Protein AF-A0A7C5RAL0-F1 (afdb_monomer_lite)

Secondary structure (DSSP, 8-state):
---------HHHHHTT-STTHHHHHHHHHHHHHHHHHHHHHH-TTS-HHHHHHHHHHHHHHHHHHHHHHHHHSPPP-------------

pLDDT: mean 72.03, std 16.34, range [35.62, 93.25]

Foldseek 3Di:
DDPPDDDPDVLCLCLPLDPCNVVVLVVVLVVLVVVLVVCVVVPPPDDPVNSVVVSVVVNVVSVVVNVVSNVVDPHPDPPPPPPPPPDDD

Sequence (89 aa):
MSMAATGISFLDFLSGNVPGGIWILLFALAATWFVLWFLYAFSHLIRLGKILRIGSAISVFLIGLYALIWLKFPPPEQRTRVLVIAQPE

Radius of gyration: 21.1 Å; chains: 1; bounding box: 58×35×56 Å

Structure (mmCIF, N/CA/C/O backbone):
data_AF-A0A7C5RAL0-F1
#
_entry.id   AF-A0A7C5RAL0-F1
#
loop_
_atom_site.group_PDB
_atom_site.id
_atom_site.type_symbol
_atom_site.label_atom_id
_atom_site.label_alt_id
_atom_site.label_comp_id
_atom_site.label_asym_id
_atom_site.label_entity_id
_atom_site.label_seq_id
_atom_site.pdbx_PDB_ins_code
_atom_site.Cartn_x
_atom_site.Cartn_y
_atom_site.Cartn_z
_atom_site.occupancy
_atom_site.B_iso_or_equiv
_atom_site.auth_seq_id
_atom_site.auth_comp_id
_atom_site.auth_asym_id
_atom_site.auth_atom_id
_atom_site.pdbx_PDB_model_num
ATOM 1 N N . MET A 1 1 ? 11.106 19.775 -35.802 1.00 40.16 1 MET A N 1
ATOM 2 C CA . MET A 1 1 ? 11.668 19.824 -34.435 1.00 40.16 1 MET A CA 1
ATOM 3 C C . MET A 1 1 ? 10.576 19.397 -33.466 1.00 40.16 1 MET A C 1
ATOM 5 O O . MET A 1 1 ? 9.754 20.210 -33.078 1.00 40.16 1 MET A O 1
ATOM 9 N N . SER A 1 2 ? 10.491 18.093 -33.199 1.00 35.62 2 SER A N 1
ATOM 10 C CA . SER A 1 2 ? 9.484 17.482 -32.326 1.00 35.62 2 SER A CA 1
ATOM 11 C C . SER A 1 2 ? 10.119 17.266 -30.959 1.00 35.62 2 SER A C 1
ATOM 13 O O . SER A 1 2 ? 11.150 16.600 -30.872 1.00 35.62 2 SER A O 1
ATOM 15 N N . MET A 1 3 ? 9.532 17.857 -29.920 1.00 38.75 3 MET A N 1
ATOM 16 C CA . MET A 1 3 ? 9.917 17.675 -28.521 1.00 38.75 3 MET A CA 1
ATOM 17 C C . MET A 1 3 ? 9.672 16.217 -28.101 1.00 38.75 3 MET A C 1
ATOM 19 O O . MET A 1 3 ? 8.623 15.877 -27.570 1.00 38.75 3 MET A O 1
ATOM 23 N N . ALA A 1 4 ? 10.631 15.338 -28.375 1.00 44.53 4 ALA A N 1
ATOM 24 C CA . ALA A 1 4 ? 10.674 13.969 -27.876 1.00 44.53 4 ALA A CA 1
ATOM 25 C C . ALA A 1 4 ? 11.921 13.832 -27.000 1.00 44.53 4 ALA A C 1
ATOM 27 O O . ALA A 1 4 ? 12.898 13.187 -27.367 1.00 44.53 4 ALA A O 1
ATOM 28 N N . ALA A 1 5 ? 11.921 14.523 -25.865 1.00 51.00 5 ALA A N 1
ATOM 29 C CA . ALA A 1 5 ? 12.973 14.394 -24.875 1.00 51.00 5 ALA A CA 1
ATOM 30 C C . ALA A 1 5 ? 12.343 14.363 -23.484 1.00 51.00 5 ALA A C 1
ATOM 32 O O . ALA A 1 5 ? 11.582 15.251 -23.112 1.00 51.00 5 ALA A O 1
ATOM 33 N N . THR A 1 6 ? 12.706 13.310 -22.752 1.00 50.84 6 THR A N 1
ATOM 34 C CA . THR A 1 6 ? 12.606 13.152 -21.296 1.00 50.84 6 THR A CA 1
ATOM 35 C C . THR A 1 6 ? 11.201 13.084 -20.707 1.00 50.84 6 THR A C 1
ATOM 37 O O . THR A 1 6 ? 10.645 14.069 -20.239 1.00 50.84 6 THR A O 1
ATOM 40 N N . GLY A 1 7 ? 10.666 11.872 -20.623 1.00 45.03 7 GLY A N 1
ATOM 41 C CA . GLY A 1 7 ? 9.542 11.587 -19.746 1.00 45.03 7 GLY A CA 1
ATOM 42 C C . GLY A 1 7 ? 9.457 10.096 -19.501 1.00 45.03 7 GLY A C 1
ATOM 43 O O . GLY A 1 7 ? 8.804 9.393 -20.261 1.00 45.03 7 GLY A O 1
ATOM 44 N N . ILE A 1 8 ? 10.102 9.606 -18.440 1.00 51.44 8 ILE A N 1
ATOM 45 C CA . ILE A 1 8 ? 9.564 8.417 -17.774 1.00 51.44 8 ILE A CA 1
ATOM 46 C C . ILE A 1 8 ? 8.136 8.826 -17.421 1.00 51.44 8 ILE A C 1
ATOM 48 O O . ILE A 1 8 ? 7.941 9.726 -16.601 1.00 51.44 8 ILE A O 1
ATOM 52 N N . SER A 1 9 ? 7.150 8.284 -18.131 1.00 59.06 9 SER A N 1
ATOM 53 C CA . SER A 1 9 ? 5.764 8.663 -17.892 1.00 59.06 9 SER A CA 1
ATOM 54 C C . SER A 1 9 ? 5.455 8.289 -16.447 1.00 59.06 9 SER A C 1
ATOM 56 O O . SER A 1 9 ? 5.823 7.207 -16.004 1.00 59.06 9 SER A O 1
ATOM 58 N N . PHE A 1 10 ? 4.794 9.153 -15.675 1.00 59.25 10 PHE A N 1
ATOM 59 C CA . PHE A 1 10 ? 4.414 8.837 -14.285 1.00 59.25 10 PHE A CA 1
ATOM 60 C C . PHE A 1 10 ? 3.678 7.481 -14.180 1.00 59.25 10 PHE A C 1
ATOM 62 O O . PHE A 1 10 ? 3.780 6.765 -13.188 1.00 59.25 10 PHE A O 1
ATOM 69 N N . LEU A 1 11 ? 3.009 7.100 -15.270 1.00 56.94 11 LEU A N 1
ATOM 70 C CA . LEU A 1 11 ? 2.387 5.800 -15.496 1.00 56.94 11 LEU A CA 1
ATOM 71 C C . LEU A 1 11 ? 3.377 4.618 -15.556 1.00 56.94 11 LEU A C 1
ATOM 73 O O . LEU A 1 11 ? 3.052 3.568 -15.015 1.00 56.94 11 LEU A O 1
ATOM 77 N N . ASP A 1 12 ? 4.573 4.783 -16.131 1.00 58.47 12 ASP A N 1
ATOM 78 C CA . ASP A 1 12 ? 5.650 3.776 -16.100 1.00 58.47 12 ASP A CA 1
ATOM 79 C C . ASP A 1 12 ? 6.245 3.610 -14.694 1.00 58.47 12 ASP A C 1
ATOM 81 O O . ASP A 1 12 ? 6.668 2.523 -14.302 1.00 58.47 12 ASP A O 1
ATOM 85 N N . PHE A 1 13 ? 6.271 4.679 -13.893 1.00 57.88 13 PHE A N 1
ATOM 86 C CA . PHE A 1 13 ? 6.697 4.572 -12.497 1.00 57.88 13 PHE A CA 1
ATOM 87 C C . PHE A 1 13 ? 5.652 3.823 -11.660 1.00 57.88 13 PHE A C 1
ATOM 89 O O . PHE A 1 13 ? 5.996 2.911 -10.911 1.00 57.88 13 PHE A O 1
ATOM 96 N N . LEU A 1 14 ? 4.368 4.156 -11.828 1.00 56.88 14 LEU A N 1
ATOM 97 C CA . LEU A 1 14 ? 3.258 3.506 -11.124 1.00 56.88 14 LEU A CA 1
ATOM 98 C C . LEU A 1 14 ? 3.074 2.026 -11.488 1.00 56.88 14 LEU A C 1
ATOM 100 O O . LEU A 1 14 ? 2.594 1.263 -10.652 1.00 56.88 14 LEU A O 1
ATOM 104 N N . SER A 1 15 ? 3.450 1.607 -12.696 1.00 56.69 15 SER A N 1
ATOM 105 C CA . SER A 1 15 ? 3.339 0.209 -13.130 1.00 56.69 15 SER A CA 1
ATOM 106 C C . SER A 1 15 ? 4.429 -0.712 -12.586 1.00 56.69 15 SER A C 1
ATOM 108 O O . SER A 1 15 ? 4.368 -1.920 -12.802 1.00 56.69 15 SER A O 1
ATOM 110 N N . GLY A 1 16 ? 5.420 -0.181 -11.863 1.00 54.91 16 GLY A N 1
ATOM 111 C CA . GLY A 1 16 ? 6.562 -0.979 -11.410 1.00 54.91 16 GLY A CA 1
ATOM 112 C C . GLY A 1 16 ? 7.565 -1.285 -12.524 1.00 54.91 16 GLY A C 1
ATOM 113 O O . GLY A 1 16 ? 8.419 -2.150 -12.343 1.00 54.91 16 GLY A O 1
ATOM 114 N N . ASN A 1 17 ? 7.485 -0.563 -13.648 1.00 56.88 17 ASN A N 1
ATOM 115 C CA . ASN A 1 17 ? 8.404 -0.677 -14.781 1.00 56.88 17 ASN A CA 1
ATOM 116 C C . ASN A 1 17 ? 9.812 -0.130 -14.457 1.00 56.88 17 ASN A C 1
ATOM 118 O O . ASN A 1 17 ? 10.814 -0.487 -15.072 1.00 56.88 17 ASN A O 1
ATOM 122 N N . VAL A 1 18 ? 9.892 0.734 -13.443 1.00 56.66 18 VAL A N 1
ATOM 123 C CA . VAL A 1 18 ? 11.130 1.307 -12.905 1.00 56.66 18 VAL A CA 1
ATOM 124 C C . VAL A 1 18 ? 11.373 0.720 -11.511 1.00 56.66 18 VAL A C 1
ATOM 126 O O . VAL A 1 18 ? 10.403 0.569 -10.756 1.00 56.66 18 VAL A O 1
ATOM 129 N N . PRO A 1 19 ? 12.630 0.417 -11.119 1.00 53.69 19 PRO A N 1
ATOM 130 C CA . PRO A 1 19 ? 12.959 0.047 -9.747 1.00 53.69 19 PRO A CA 1
ATOM 131 C C . PRO A 1 19 ? 12.497 1.153 -8.793 1.00 53.69 19 PRO A C 1
ATOM 133 O O . PRO A 1 19 ? 13.141 2.185 -8.629 1.00 53.69 19 PRO A O 1
ATOM 136 N N . GLY A 1 20 ? 11.327 0.932 -8.199 1.00 61.53 20 GLY A N 1
ATOM 137 C CA . GLY A 1 20 ? 10.736 1.790 -7.192 1.00 61.53 20 GLY A CA 1
ATOM 138 C C . GLY A 1 20 ? 9.228 2.021 -7.271 1.00 61.53 20 GLY A C 1
ATOM 139 O O . GLY A 1 20 ? 8.668 2.539 -6.308 1.00 61.53 20 GLY A O 1
ATOM 140 N N . GLY A 1 21 ? 8.545 1.564 -8.324 1.00 67.38 21 GLY A N 1
ATOM 141 C CA . GLY A 1 21 ? 7.080 1.677 -8.410 1.00 67.38 21 GLY A CA 1
ATOM 142 C C . GLY A 1 21 ? 6.327 0.985 -7.267 1.00 67.38 21 GLY A C 1
ATOM 143 O O . GLY A 1 21 ? 5.342 1.510 -6.750 1.00 67.38 21 GLY A O 1
ATOM 144 N N . ILE A 1 22 ? 6.857 -0.143 -6.780 1.00 78.38 22 ILE A N 1
ATOM 145 C CA . ILE A 1 22 ? 6.303 -0.855 -5.619 1.00 78.38 22 ILE A CA 1
ATOM 146 C C . ILE A 1 22 ? 6.416 -0.049 -4.312 1.00 78.38 22 ILE A C 1
ATOM 148 O O . ILE A 1 22 ? 5.601 -0.232 -3.408 1.00 78.38 22 ILE A O 1
ATOM 152 N N . TRP A 1 23 ? 7.377 0.879 -4.197 1.00 78.75 23 TRP A N 1
ATOM 153 C CA . TRP A 1 23 ? 7.537 1.685 -2.981 1.00 78.75 23 TRP A CA 1
ATOM 154 C C . TRP A 1 23 ? 6.338 2.595 -2.739 1.00 78.75 23 TRP A C 1
ATOM 156 O O . TRP A 1 23 ? 5.986 2.806 -1.583 1.00 78.75 23 TRP A O 1
ATOM 166 N N . ILE A 1 24 ? 5.668 3.078 -3.794 1.00 80.62 24 ILE A N 1
ATOM 167 C CA . ILE A 1 24 ? 4.435 3.863 -3.643 1.00 80.62 24 ILE A CA 1
ATOM 168 C C . ILE A 1 24 ? 3.338 3.007 -3.009 1.00 80.62 24 ILE A C 1
ATOM 170 O O . ILE A 1 24 ? 2.677 3.463 -2.077 1.00 80.62 24 ILE A O 1
ATOM 174 N N . LEU A 1 25 ? 3.155 1.768 -3.479 1.00 83.94 25 LEU A N 1
ATOM 175 C CA . LEU A 1 25 ? 2.160 0.852 -2.917 1.00 83.94 25 LEU A CA 1
ATOM 176 C C . LEU A 1 25 ? 2.459 0.560 -1.441 1.00 83.94 25 LEU A C 1
ATOM 178 O O . LEU A 1 25 ? 1.566 0.645 -0.599 1.00 83.94 25 LEU A O 1
ATOM 182 N N . LEU A 1 26 ? 3.719 0.255 -1.122 1.00 86.12 26 LEU A N 1
ATOM 183 C CA . LEU A 1 26 ? 4.151 -0.025 0.248 1.00 86.12 26 LEU A CA 1
ATOM 184 C C . LEU A 1 26 ? 3.984 1.194 1.161 1.00 86.12 26 LEU A C 1
ATOM 186 O O . LEU A 1 26 ? 3.480 1.058 2.275 1.00 86.12 26 LEU A O 1
ATOM 190 N N . PHE A 1 27 ? 4.347 2.385 0.683 1.00 89.50 27 PHE A N 1
ATOM 191 C CA . PHE A 1 27 ? 4.169 3.633 1.419 1.00 89.50 27 PHE A CA 1
ATOM 192 C C . PHE A 1 27 ? 2.686 3.940 1.657 1.00 89.50 27 PHE A C 1
ATOM 194 O O . PHE A 1 27 ? 2.302 4.264 2.779 1.00 89.50 27 PHE A O 1
ATOM 201 N N . ALA A 1 28 ? 1.834 3.781 0.641 1.00 87.38 28 ALA A N 1
ATOM 202 C CA . ALA A 1 28 ? 0.393 3.993 0.762 1.00 87.38 28 ALA A CA 1
ATOM 203 C C . ALA A 1 28 ? -0.255 3.009 1.750 1.00 87.38 28 ALA A C 1
ATOM 205 O O . ALA A 1 28 ? -1.091 3.411 2.565 1.00 87.38 28 ALA A O 1
ATOM 206 N N . LEU A 1 29 ? 0.155 1.736 1.725 1.00 91.25 29 LEU A N 1
ATOM 207 C CA . LEU A 1 29 ? -0.276 0.732 2.699 1.00 91.25 29 LEU A CA 1
ATOM 208 C C . LEU A 1 29 ? 0.167 1.114 4.114 1.00 91.25 29 LEU A C 1
ATOM 210 O O . LEU A 1 29 ? -0.666 1.157 5.019 1.00 91.25 29 LEU A O 1
ATOM 214 N N . ALA A 1 30 ? 1.445 1.445 4.300 1.00 91.88 30 ALA A N 1
ATOM 215 C CA . ALA A 1 30 ? 1.984 1.845 5.596 1.00 91.88 30 ALA A CA 1
ATOM 216 C C . ALA A 1 30 ? 1.266 3.085 6.154 1.00 91.88 30 ALA A C 1
ATOM 218 O O . ALA A 1 30 ? 0.835 3.076 7.306 1.00 91.88 30 ALA A O 1
ATOM 219 N N . ALA A 1 31 ? 1.055 4.113 5.328 1.00 92.25 31 ALA A N 1
ATOM 220 C CA . ALA A 1 31 ? 0.322 5.319 5.706 1.00 92.25 31 ALA A CA 1
ATOM 221 C C . ALA A 1 31 ? -1.139 5.015 6.079 1.00 92.25 31 ALA A C 1
ATOM 223 O O . ALA A 1 31 ? -1.632 5.512 7.090 1.00 92.25 31 ALA A O 1
ATOM 224 N N . THR A 1 32 ? -1.822 4.155 5.316 1.00 91.44 32 THR A N 1
ATOM 225 C CA . THR A 1 32 ? -3.203 3.736 5.613 1.00 91.44 32 THR A CA 1
ATOM 226 C C . THR A 1 32 ? -3.289 3.047 6.973 1.00 91.44 32 THR A C 1
ATOM 228 O O . THR A 1 32 ? -4.131 3.402 7.800 1.00 91.44 32 THR A O 1
ATOM 231 N N . TRP A 1 33 ? -2.403 2.084 7.235 1.00 91.44 33 TRP A N 1
ATOM 232 C CA . TRP A 1 33 ? -2.368 1.377 8.515 1.00 91.44 33 TRP A CA 1
ATOM 233 C C . TRP A 1 33 ? -1.967 2.292 9.673 1.00 91.44 33 TRP A C 1
ATOM 235 O O . TRP A 1 33 ? -2.534 2.168 10.757 1.00 91.44 33 TRP A O 1
ATOM 245 N N . PHE A 1 34 ? -1.075 3.254 9.438 1.00 93.25 34 PHE A N 1
ATOM 246 C CA . PHE A 1 34 ? -0.712 4.268 10.424 1.00 93.25 34 PHE A CA 1
ATOM 247 C C . PHE A 1 34 ? -1.904 5.157 10.802 1.00 93.25 34 PHE A C 1
ATOM 249 O O . PHE A 1 34 ? -2.170 5.349 11.987 1.00 93.25 34 PHE A O 1
ATOM 256 N N . VAL A 1 35 ? -2.678 5.638 9.823 1.00 90.38 35 VAL A N 1
ATOM 257 C CA . VAL A 1 35 ? -3.895 6.432 10.073 1.00 90.38 35 VAL A CA 1
ATOM 258 C C . VAL A 1 35 ? -4.944 5.610 10.822 1.00 90.38 35 VAL A C 1
ATOM 260 O O . VAL A 1 35 ? -5.546 6.099 11.777 1.00 90.38 35 VAL A O 1
ATOM 263 N N . LEU A 1 36 ? -5.153 4.350 10.434 1.00 88.56 36 LEU A N 1
ATOM 264 C CA . LEU A 1 36 ? -6.094 3.456 11.112 1.00 88.56 36 LEU A CA 1
ATOM 265 C C . LEU A 1 36 ? -5.674 3.147 12.553 1.00 88.56 36 LEU A C 1
ATOM 267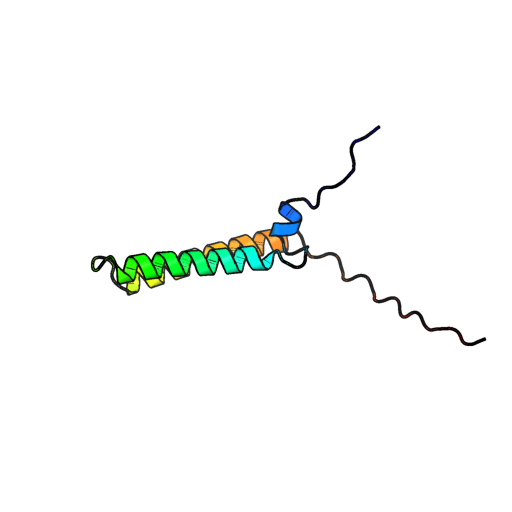 O O . LEU A 1 36 ? -6.526 3.118 13.442 1.00 88.56 36 LEU A O 1
ATOM 271 N N . TRP A 1 37 ? -4.377 2.950 12.792 1.00 88.75 37 TRP A N 1
ATOM 272 C CA . TRP A 1 37 ? -3.821 2.781 14.131 1.00 88.75 37 TRP A CA 1
ATOM 273 C C . TRP A 1 37 ? -3.976 4.051 14.969 1.00 88.75 37 TRP A C 1
ATOM 275 O O . TRP A 1 37 ? -4.418 3.971 16.111 1.00 88.75 37 TRP A O 1
ATOM 285 N N . PHE A 1 38 ? -3.693 5.224 14.398 1.00 89.12 38 PHE A N 1
ATOM 286 C CA . PHE A 1 38 ? -3.878 6.506 15.076 1.00 89.12 38 PHE A CA 1
ATOM 287 C C . PHE A 1 38 ? -5.348 6.719 15.463 1.00 89.12 38 PHE A C 1
ATOM 289 O O . PHE A 1 38 ? -5.656 7.051 16.606 1.00 89.12 38 PHE A O 1
ATOM 296 N N . LEU A 1 39 ? -6.277 6.444 14.545 1.00 86.25 39 LEU A N 1
ATOM 297 C CA . LEU A 1 39 ? -7.711 6.504 14.823 1.00 86.25 39 LEU A CA 1
ATOM 298 C C . LEU A 1 39 ? -8.126 5.507 15.910 1.00 86.25 39 LEU A C 1
ATOM 300 O O . LEU A 1 39 ? -8.915 5.871 16.773 1.00 86.25 39 LEU A O 1
ATOM 304 N N . TYR A 1 40 ? -7.587 4.286 15.914 1.00 85.75 40 TYR A N 1
ATOM 305 C CA . TYR A 1 40 ? -7.835 3.319 16.986 1.00 85.75 40 TYR A CA 1
ATOM 306 C C . TYR A 1 40 ? -7.321 3.807 18.347 1.00 85.75 40 TYR A C 1
ATOM 308 O O . TYR A 1 40 ? -8.039 3.735 19.340 1.00 85.75 40 TYR A O 1
ATOM 316 N N . ALA A 1 41 ? -6.080 4.295 18.385 1.00 85.00 41 ALA A N 1
ATOM 317 C CA . ALA A 1 41 ? -5.388 4.673 19.611 1.00 85.00 41 ALA A CA 1
ATOM 318 C C . ALA A 1 41 ? -5.997 5.923 20.263 1.00 85.00 41 ALA A C 1
ATOM 320 O O . ALA A 1 41 ? -6.084 5.996 21.485 1.00 85.00 41 ALA A O 1
ATOM 321 N N . PHE A 1 42 ? -6.436 6.892 19.454 1.00 82.38 42 PHE A N 1
ATOM 322 C CA . PHE A 1 42 ? -6.974 8.163 19.946 1.00 82.38 42 PHE A CA 1
ATOM 323 C C . PHE A 1 42 ? -8.504 8.208 19.985 1.00 82.38 42 PHE A C 1
ATOM 325 O O . PHE A 1 42 ? -9.072 8.965 20.769 1.00 82.38 42 PHE A O 1
ATOM 332 N N . SER A 1 43 ? -9.195 7.397 19.178 1.00 75.88 43 SER A N 1
ATOM 333 C CA . SER A 1 43 ? -10.658 7.321 19.189 1.00 75.88 43 SER A CA 1
ATOM 334 C C . SER A 1 43 ? -11.117 6.000 19.800 1.00 75.88 43 SER A C 1
ATOM 336 O O . SER A 1 43 ? -11.318 5.007 19.105 1.00 75.88 43 SER A O 1
ATOM 338 N N . HIS A 1 44 ? -11.435 6.024 21.095 1.00 68.31 44 HIS A N 1
ATOM 339 C CA . HIS A 1 44 ? -12.112 4.918 21.797 1.00 68.31 44 HIS A CA 1
ATOM 340 C C . HIS A 1 44 ? -13.491 4.536 21.202 1.00 68.31 44 HIS A C 1
ATOM 342 O O . HIS A 1 44 ? -14.123 3.576 21.637 1.00 68.31 44 HIS A O 1
ATOM 348 N N . LEU A 1 45 ? -13.973 5.285 20.205 1.00 67.25 45 LEU A N 1
ATOM 349 C CA . LEU A 1 45 ? -15.253 5.097 19.522 1.00 67.25 45 LEU A CA 1
ATOM 350 C C . LEU A 1 45 ? -15.243 3.974 18.475 1.00 67.25 45 LEU A C 1
ATOM 352 O O . LEU A 1 45 ? -16.311 3.482 18.100 1.00 67.25 45 LEU A O 1
ATOM 356 N N . ILE A 1 46 ? -14.076 3.564 17.968 1.00 76.00 46 ILE A N 1
ATOM 357 C CA . ILE A 1 46 ? -14.013 2.651 16.822 1.00 76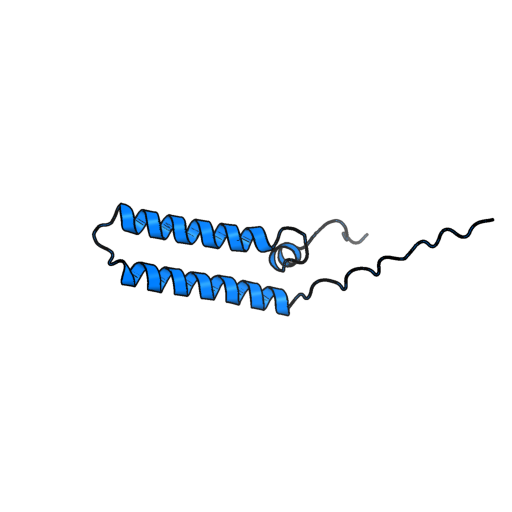.00 46 ILE A CA 1
ATOM 358 C C . ILE A 1 46 ? -13.630 1.240 17.278 1.00 76.00 46 ILE A C 1
ATOM 360 O O . ILE A 1 46 ? -12.522 0.980 17.735 1.00 76.00 46 ILE A O 1
ATOM 364 N N . ARG A 1 47 ? -14.556 0.287 17.107 1.00 83.31 47 ARG A N 1
ATOM 365 C CA . ARG A 1 47 ? -14.307 -1.134 17.399 1.00 83.31 47 ARG A CA 1
ATOM 366 C C . ARG A 1 47 ? -13.206 -1.692 16.496 1.00 83.31 47 ARG A C 1
ATOM 368 O O . ARG A 1 47 ? -13.273 -1.523 15.276 1.00 83.31 47 ARG A O 1
ATOM 375 N N . LEU A 1 48 ? -12.297 -2.475 17.082 1.00 80.12 48 LEU A N 1
ATOM 376 C CA . LEU A 1 48 ? -11.180 -3.135 16.393 1.00 80.12 48 LEU A CA 1
ATOM 377 C C . LEU A 1 48 ? -11.619 -3.864 15.109 1.00 80.12 48 LEU A C 1
ATOM 379 O O . LEU A 1 48 ? -11.010 -3.698 14.056 1.00 80.12 48 LEU A O 1
ATOM 383 N N . GLY A 1 49 ? -12.739 -4.595 15.154 1.00 84.69 49 GLY A N 1
ATOM 384 C CA . GLY A 1 49 ? -13.259 -5.318 13.987 1.00 84.69 49 GLY A CA 1
ATOM 385 C C . GLY A 1 49 ? -13.643 -4.418 12.805 1.00 84.69 49 GLY A C 1
ATOM 386 O O . GLY A 1 49 ? -13.482 -4.815 11.653 1.00 84.69 49 GLY A O 1
ATOM 387 N N . LYS A 1 50 ? -14.105 -3.185 13.059 1.00 87.00 50 LYS A N 1
ATOM 388 C CA . LYS A 1 50 ? -14.443 -2.227 11.995 1.00 87.00 50 LYS A CA 1
ATOM 389 C C . LYS A 1 50 ? -13.173 -1.678 11.336 1.00 87.00 50 LYS A C 1
ATOM 391 O O . LYS A 1 50 ? -13.136 -1.562 10.117 1.00 87.00 50 LYS A O 1
ATOM 396 N N . ILE A 1 51 ? -12.131 -1.421 12.128 1.00 86.69 51 ILE A N 1
ATOM 397 C CA . ILE A 1 51 ? -10.817 -0.959 11.651 1.00 86.69 51 ILE A CA 1
ATOM 398 C C . ILE A 1 51 ? -10.157 -2.021 10.783 1.00 86.69 51 ILE A C 1
ATOM 400 O O . ILE A 1 51 ? -9.742 -1.720 9.670 1.00 86.69 51 ILE A O 1
ATOM 404 N N . LEU A 1 52 ? -10.135 -3.273 11.244 1.00 87.06 52 LEU A N 1
ATOM 405 C CA . LEU A 1 52 ? -9.569 -4.382 10.477 1.00 87.06 52 LEU A CA 1
ATOM 406 C C . LEU A 1 52 ? -10.323 -4.609 9.163 1.00 87.06 52 LEU A C 1
ATOM 408 O O . LEU A 1 52 ? -9.699 -4.831 8.127 1.00 87.06 52 LEU A O 1
ATOM 412 N N . ARG A 1 53 ? -11.658 -4.504 9.169 1.00 89.25 53 ARG A N 1
ATOM 413 C CA . ARG A 1 53 ? -12.472 -4.655 7.954 1.00 89.25 53 ARG A CA 1
ATOM 414 C C . ARG A 1 53 ? -12.236 -3.524 6.949 1.00 89.25 53 ARG A C 1
ATOM 416 O O . ARG A 1 53 ? -12.133 -3.789 5.758 1.00 89.25 53 ARG A O 1
ATOM 423 N N . ILE A 1 54 ? -12.121 -2.281 7.416 1.00 89.12 54 ILE A N 1
ATOM 424 C CA . ILE A 1 54 ? -11.834 -1.128 6.550 1.00 89.12 54 ILE A CA 1
ATOM 425 C C . ILE A 1 54 ? -10.389 -1.188 6.035 1.00 89.12 54 ILE A C 1
ATOM 427 O O . ILE A 1 54 ? -10.166 -1.039 4.839 1.00 89.12 54 ILE A O 1
ATOM 431 N N . GLY A 1 55 ? -9.415 -1.471 6.903 1.00 89.94 55 GLY A N 1
ATOM 432 C CA . GLY A 1 55 ? -8.004 -1.572 6.525 1.00 89.9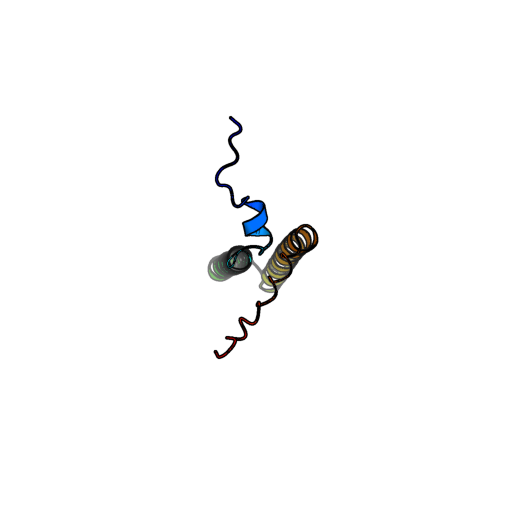4 55 GLY A CA 1
ATOM 433 C C . GLY A 1 55 ? -7.724 -2.699 5.541 1.00 89.94 55 GLY A C 1
ATOM 434 O O . GLY A 1 55 ? -7.014 -2.488 4.558 1.00 89.94 55 GLY A O 1
ATOM 435 N N . SER A 1 56 ? -8.338 -3.868 5.740 1.00 90.19 56 SER A N 1
ATOM 436 C CA . SER A 1 56 ? -8.255 -4.971 4.775 1.00 90.19 56 SER A CA 1
ATOM 437 C C . SER A 1 56 ? -8.919 -4.616 3.445 1.00 90.19 56 SER A C 1
ATOM 439 O O . SER A 1 56 ? -8.304 -4.835 2.406 1.00 90.19 56 SER A O 1
ATOM 441 N N . ALA A 1 57 ? -10.106 -3.998 3.449 1.00 92.38 57 ALA A N 1
ATOM 442 C CA . ALA A 1 57 ? -10.770 -3.563 2.219 1.00 92.38 57 ALA A CA 1
ATOM 443 C C . ALA A 1 57 ? -9.924 -2.553 1.422 1.00 92.38 57 ALA A C 1
ATOM 445 O O . ALA A 1 57 ? -9.753 -2.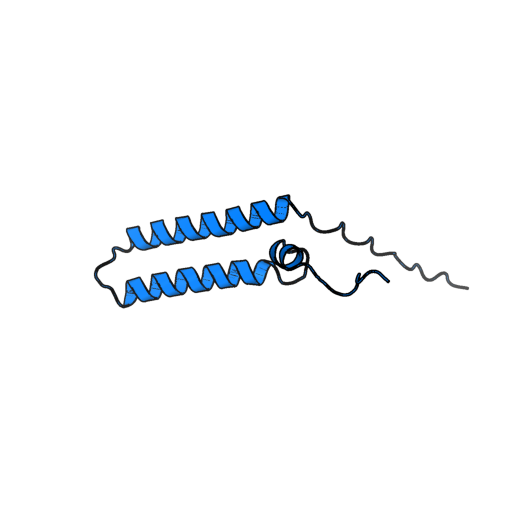720 0.215 1.00 92.38 57 ALA A O 1
ATOM 446 N N . ILE A 1 58 ? -9.341 -1.551 2.091 1.00 91.00 58 ILE A N 1
ATOM 447 C CA . ILE A 1 58 ? -8.459 -0.562 1.449 1.00 91.00 58 ILE A CA 1
ATOM 448 C C . ILE A 1 58 ? -7.177 -1.227 0.934 1.00 91.00 58 ILE A C 1
ATOM 450 O O . ILE A 1 58 ? -6.745 -0.938 -0.179 1.00 91.00 58 ILE A O 1
ATOM 454 N N . SER A 1 59 ? -6.594 -2.155 1.700 1.00 90.19 59 SER A N 1
ATOM 455 C CA . SER A 1 59 ? -5.385 -2.878 1.285 1.00 90.19 59 SER A CA 1
ATOM 456 C C . SER A 1 59 ? -5.636 -3.723 0.034 1.00 90.19 59 SER A C 1
ATOM 458 O O . SER A 1 59 ? -4.863 -3.655 -0.918 1.00 90.19 59 SER A O 1
ATOM 460 N N . VAL A 1 60 ? -6.746 -4.470 -0.002 1.00 92.75 60 VAL A N 1
ATOM 461 C CA . VAL A 1 60 ? -7.150 -5.264 -1.173 1.00 92.75 60 VAL A CA 1
ATOM 462 C C . VAL A 1 60 ? -7.412 -4.362 -2.377 1.00 92.75 60 VAL A C 1
ATOM 464 O O . VAL A 1 60 ? -6.974 -4.683 -3.479 1.00 92.75 60 VAL A O 1
ATOM 467 N N . PHE A 1 61 ? -8.067 -3.217 -2.178 1.00 91.44 61 PHE A N 1
ATOM 468 C CA . PHE A 1 61 ? -8.314 -2.254 -3.249 1.00 91.44 61 PHE A CA 1
ATOM 469 C C . PHE A 1 61 ? -7.011 -1.685 -3.831 1.00 91.44 61 PHE A C 1
ATOM 471 O O . PHE A 1 61 ? -6.842 -1.681 -5.048 1.00 91.44 61 PHE A O 1
ATOM 478 N N . LEU A 1 62 ? -6.069 -1.265 -2.981 1.00 87.31 62 LEU A N 1
ATOM 479 C CA . LEU A 1 62 ? -4.763 -0.744 -3.405 1.00 87.31 62 LEU A CA 1
ATOM 480 C C . LEU A 1 62 ? -3.945 -1.792 -4.168 1.00 87.31 62 LEU A C 1
ATOM 482 O O . LEU A 1 62 ? -3.391 -1.488 -5.224 1.00 87.31 62 LEU A O 1
ATOM 486 N N . ILE A 1 63 ? -3.904 -3.028 -3.666 1.00 88.06 63 ILE A N 1
ATOM 487 C CA . ILE A 1 63 ? -3.208 -4.140 -4.327 1.00 88.06 63 ILE A CA 1
ATOM 488 C C . ILE A 1 63 ? -3.874 -4.466 -5.668 1.00 88.06 63 ILE A C 1
ATOM 490 O O . ILE A 1 63 ? -3.178 -4.646 -6.663 1.00 88.06 63 ILE A O 1
ATOM 494 N N . GLY A 1 64 ? -5.207 -4.506 -5.719 1.00 88.12 64 GLY A N 1
ATOM 495 C CA . GLY A 1 64 ? -5.954 -4.758 -6.952 1.00 88.12 64 GLY A CA 1
ATOM 496 C C . GLY A 1 64 ? -5.728 -3.671 -8.000 1.00 88.12 64 GLY A C 1
ATOM 497 O O . GLY A 1 64 ? -5.501 -3.974 -9.169 1.00 88.12 64 GLY A O 1
ATOM 498 N N . LEU A 1 65 ? -5.716 -2.405 -7.580 1.00 84.62 65 LEU A N 1
ATOM 499 C CA . LEU A 1 65 ? -5.438 -1.274 -8.460 1.00 84.62 65 LEU A CA 1
ATOM 500 C C . LEU A 1 65 ? -4.001 -1.331 -8.994 1.00 84.62 65 LEU A C 1
ATOM 502 O O . LEU A 1 65 ? -3.792 -1.157 -10.192 1.00 84.62 65 LEU A O 1
ATOM 506 N N . TYR A 1 66 ? -3.028 -1.666 -8.145 1.00 82.25 66 TYR A N 1
ATOM 507 C CA . TYR A 1 66 ? -1.650 -1.895 -8.577 1.00 82.25 66 TYR A CA 1
ATOM 508 C C . TYR A 1 66 ? -1.537 -3.070 -9.561 1.00 82.25 66 TYR A C 1
ATOM 510 O O . TYR A 1 66 ? -0.902 -2.934 -10.604 1.00 82.25 66 TYR A O 1
ATOM 518 N N . ALA A 1 67 ? -2.205 -4.195 -9.292 1.00 80.94 67 ALA A N 1
ATOM 519 C CA . ALA A 1 67 ? -2.220 -5.354 -10.184 1.00 80.94 67 ALA A CA 1
ATOM 520 C C . ALA A 1 67 ? -2.834 -5.025 -11.557 1.00 80.94 67 ALA A C 1
ATOM 522 O O . ALA A 1 67 ? -2.310 -5.460 -12.579 1.00 80.94 67 ALA A O 1
ATOM 523 N N . LEU A 1 68 ? -3.898 -4.216 -11.608 1.00 82.19 68 LEU A N 1
ATOM 524 C CA . LEU A 1 68 ? -4.490 -3.749 -12.868 1.00 82.19 68 LEU A CA 1
ATOM 525 C C . LEU A 1 68 ? -3.522 -2.880 -13.678 1.00 82.19 68 LEU A C 1
ATOM 527 O O . LEU A 1 68 ? -3.445 -3.019 -14.899 1.00 82.19 68 LEU A O 1
ATOM 531 N N . ILE A 1 69 ? -2.778 -1.996 -13.011 1.00 75.69 69 ILE A N 1
ATOM 532 C CA . ILE A 1 69 ? -1.755 -1.174 -13.668 1.00 75.69 69 ILE A CA 1
ATOM 533 C C . ILE A 1 69 ? -0.622 -2.071 -14.184 1.00 75.69 69 ILE A C 1
ATOM 535 O O . ILE A 1 69 ? -0.191 -1.908 -15.324 1.00 75.69 69 ILE A O 1
ATOM 539 N N . TRP A 1 70 ? -0.194 -3.051 -13.386 1.00 72.44 70 TRP A N 1
ATOM 540 C CA . TRP A 1 70 ? 0.851 -4.005 -13.755 1.00 72.44 70 TRP A CA 1
ATOM 541 C C . TRP A 1 70 ? 0.463 -4.867 -14.967 1.00 72.44 70 TRP A C 1
ATOM 543 O O . TRP A 1 70 ? 1.258 -5.040 -15.884 1.00 72.44 70 TRP A O 1
ATOM 553 N N . LEU A 1 71 ? -0.786 -5.345 -15.036 1.00 74.31 71 LEU A N 1
ATO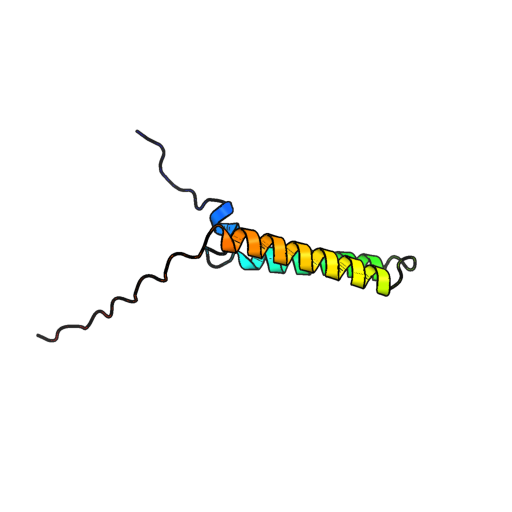M 554 C CA . LEU A 1 71 ? -1.291 -6.110 -16.185 1.00 74.31 71 LEU A CA 1
ATOM 555 C C . LEU A 1 71 ? -1.364 -5.280 -17.473 1.00 74.31 71 LEU A C 1
ATOM 557 O O . LEU A 1 71 ? -1.194 -5.819 -18.564 1.00 74.31 71 LEU A O 1
ATOM 561 N N . LYS A 1 72 ? -1.634 -3.975 -17.363 1.00 69.81 72 LYS A N 1
ATOM 562 C CA . LYS A 1 72 ? -1.731 -3.077 -18.522 1.00 69.81 72 LYS A CA 1
ATOM 563 C C . LYS A 1 72 ? -0.357 -2.678 -19.075 1.00 69.81 72 LYS A C 1
ATOM 565 O O . LYS A 1 72 ? -0.257 -2.331 -20.250 1.00 69.81 72 LYS A O 1
ATOM 570 N N . PHE A 1 73 ? 0.679 -2.736 -18.243 1.00 65.00 73 PHE A N 1
ATOM 571 C CA . PHE A 1 73 ? 2.052 -2.371 -18.583 1.00 65.00 73 PHE A CA 1
ATOM 572 C C . PHE A 1 73 ? 3.011 -3.457 -18.077 1.00 65.00 73 PHE A C 1
ATOM 574 O O . PHE A 1 73 ? 3.664 -3.262 -17.049 1.00 65.00 73 PHE A O 1
ATOM 581 N N . PRO A 1 74 ? 3.083 -4.614 -18.761 1.00 60.50 74 PRO A N 1
ATOM 582 C CA . PRO A 1 74 ? 4.023 -5.657 -18.384 1.00 60.50 74 PRO A CA 1
ATOM 583 C C . PRO A 1 74 ? 5.461 -5.116 -18.463 1.00 60.50 74 PRO A C 1
ATOM 585 O O . PRO A 1 74 ? 5.772 -4.352 -19.385 1.00 60.50 74 PRO A O 1
ATOM 588 N N . PRO A 1 75 ? 6.345 -5.484 -17.517 1.00 58.28 75 PRO A N 1
ATOM 589 C CA . PRO A 1 75 ? 7.731 -5.039 -17.547 1.00 58.28 75 PRO A CA 1
ATOM 590 C C . PRO A 1 75 ? 8.391 -5.483 -18.865 1.00 58.28 75 PRO A C 1
ATOM 592 O O . PRO A 1 75 ? 8.134 -6.602 -19.320 1.00 58.28 75 PRO A O 1
ATOM 595 N N . PRO A 1 76 ? 9.232 -4.640 -19.494 1.00 57.16 76 PRO A N 1
ATOM 596 C CA . PRO A 1 76 ? 9.959 -4.987 -20.693 1.00 57.16 76 PRO A CA 1
ATOM 597 C C . PRO A 1 76 ? 10.801 -6.209 -20.368 1.00 57.16 76 PRO A C 1
ATOM 599 O O . PRO A 1 76 ? 11.487 -6.259 -19.343 1.00 57.16 76 PRO A O 1
ATOM 602 N N . GLU A 1 77 ? 10.692 -7.200 -21.246 1.00 56.16 77 GLU A N 1
ATOM 603 C CA . GLU A 1 77 ? 11.446 -8.441 -21.203 1.00 56.16 77 GLU A CA 1
ATOM 604 C C . GLU A 1 77 ? 12.901 -8.108 -20.851 1.00 56.16 77 GLU A C 1
ATOM 606 O O . GLU A 1 77 ? 13.524 -7.261 -21.503 1.00 56.16 77 GLU A O 1
ATOM 611 N N . GLN A 1 78 ? 13.399 -8.667 -19.739 1.00 55.12 78 GLN A N 1
ATOM 612 C CA . GLN A 1 78 ? 14.746 -8.390 -19.247 1.00 55.12 78 GLN A CA 1
ATOM 613 C C . GLN A 1 78 ? 15.704 -8.547 -20.420 1.00 55.12 78 GLN A C 1
ATOM 615 O O . GLN A 1 78 ? 15.834 -9.655 -20.936 1.00 55.12 78 GLN A O 1
ATOM 620 N N . ARG A 1 79 ? 16.340 -7.444 -20.856 1.00 52.03 79 ARG A N 1
ATOM 621 C CA . ARG A 1 79 ? 17.319 -7.485 -21.945 1.00 52.03 79 ARG A CA 1
ATOM 622 C C . ARG A 1 79 ? 18.267 -8.632 -21.649 1.00 52.03 79 ARG A C 1
ATOM 624 O O . ARG A 1 79 ? 18.988 -8.589 -20.650 1.00 52.03 79 ARG A O 1
ATOM 631 N N . THR A 1 80 ? 18.200 -9.645 -22.507 1.00 48.38 80 THR A N 1
ATOM 632 C CA . THR A 1 80 ? 19.061 -10.815 -22.528 1.00 48.38 80 THR A CA 1
ATOM 633 C C . THR A 1 80 ? 20.456 -10.367 -22.139 1.00 48.38 80 THR A C 1
ATOM 635 O O . THR A 1 80 ? 21.031 -9.507 -22.809 1.00 48.38 80 THR A O 1
ATOM 638 N N . ARG A 1 81 ? 20.973 -10.877 -21.014 1.00 54.34 81 ARG A N 1
ATOM 639 C CA . ARG A 1 81 ? 22.376 -10.680 -20.652 1.00 54.34 81 ARG A CA 1
ATOM 640 C C . ARG A 1 81 ? 23.180 -11.221 -21.825 1.00 54.34 81 ARG A C 1
ATOM 642 O O . ARG A 1 81 ? 23.288 -12.433 -21.982 1.00 54.34 81 ARG A O 1
ATOM 649 N N . VAL A 1 82 ? 23.666 -10.331 -22.685 1.00 56.53 82 VAL A N 1
ATOM 650 C CA . VAL A 1 82 ? 24.569 -10.705 -23.764 1.00 56.53 82 VAL A CA 1
ATOM 651 C C . VAL A 1 82 ? 25.827 -11.170 -23.050 1.00 56.53 82 VAL A C 1
ATOM 653 O O . VAL A 1 82 ? 26.556 -10.367 -22.468 1.00 56.53 82 VAL A O 1
ATOM 656 N N . LEU A 1 83 ? 26.005 -12.487 -22.986 1.00 55.09 83 LEU A N 1
ATOM 657 C CA . LEU A 1 83 ? 27.252 -13.114 -22.587 1.00 55.09 83 LEU A CA 1
ATOM 658 C C . LEU A 1 83 ? 28.297 -12.615 -23.582 1.00 55.09 83 LEU A C 1
ATOM 660 O O . LEU A 1 83 ? 28.369 -13.093 -24.711 1.00 55.09 83 LEU A O 1
ATOM 664 N N . VAL A 1 84 ? 29.063 -11.600 -23.185 1.00 61.50 84 VAL A N 1
ATOM 665 C CA . VAL A 1 84 ? 30.290 -11.227 -23.882 1.00 61.50 84 VAL A CA 1
ATOM 666 C C . VAL A 1 84 ? 31.270 -12.350 -23.581 1.00 61.50 84 VAL A C 1
ATOM 668 O O . VAL A 1 84 ? 31.989 -12.325 -22.585 1.00 61.50 84 VAL A O 1
ATOM 671 N N . ILE A 1 85 ? 31.216 -13.403 -24.393 1.00 60.59 85 ILE A N 1
ATOM 672 C CA . ILE A 1 85 ? 32.254 -14.422 -24.415 1.00 60.59 85 ILE A CA 1
ATOM 673 C C . ILE A 1 85 ? 33.466 -13.699 -24.996 1.00 60.59 85 ILE A C 1
ATOM 675 O O . ILE A 1 85 ? 33.495 -13.388 -26.185 1.00 60.59 85 ILE A O 1
ATOM 679 N N . ALA A 1 86 ? 34.410 -13.332 -24.131 1.00 56.94 86 ALA A N 1
ATOM 680 C CA . ALA A 1 86 ? 35.701 -12.821 -24.554 1.00 56.94 86 ALA A CA 1
ATOM 681 C C . ALA A 1 86 ? 36.339 -13.894 -25.442 1.00 56.94 86 ALA A C 1
ATOM 683 O O . ALA A 1 86 ? 36.615 -14.999 -24.979 1.00 56.94 86 ALA A O 1
ATOM 684 N N . GLN A 1 87 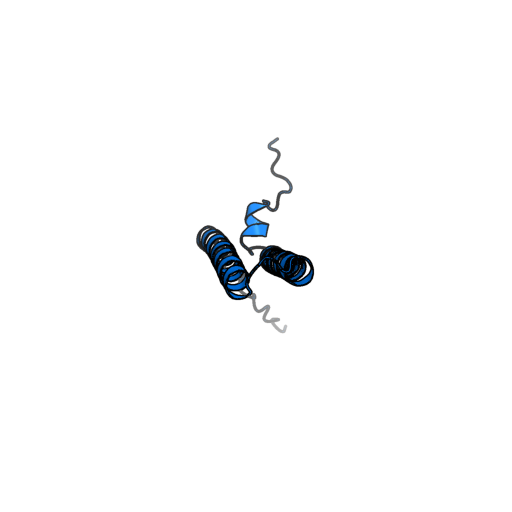? 36.475 -13.591 -26.728 1.00 55.41 87 GLN A N 1
ATOM 685 C CA . GLN A 1 87 ? 37.160 -14.435 -27.691 1.00 55.41 87 GLN A CA 1
ATOM 686 C C . GLN A 1 87 ? 38.665 -14.283 -27.415 1.00 55.41 87 GLN A C 1
ATOM 688 O O . GLN A 1 87 ? 39.165 -13.167 -27.555 1.00 55.41 87 GLN A O 1
ATOM 693 N N . PRO A 1 88 ? 39.375 -15.326 -26.941 1.00 60.69 88 PRO A N 1
ATOM 694 C CA . PRO A 1 88 ? 40.816 -15.235 -26.765 1.00 60.69 88 PRO A CA 1
ATOM 695 C C . PRO A 1 88 ? 41.484 -15.282 -28.143 1.00 60.69 88 PRO A C 1
ATOM 697 O O . PRO A 1 88 ? 41.145 -16.132 -28.970 1.00 60.69 88 PRO A O 1
ATOM 700 N N . GLU A 1 89 ? 42.377 -14.323 -28.370 1.00 52.88 89 GLU A N 1
ATOM 701 C CA . GLU A 1 89 ? 43.293 -14.245 -29.516 1.00 52.88 89 GLU A CA 1
ATOM 702 C C . GLU A 1 89 ? 44.414 -15.284 -29.392 1.00 52.88 89 GLU A C 1
ATOM 704 O O . GLU A 1 89 ? 44.882 -15.514 -28.249 1.00 52.88 89 GLU A O 1
#